Protein AF-A0A9D4RIT1-F1 (afdb_monomer_lite)

Structure (mmCIF, N/CA/C/O backbone):
data_AF-A0A9D4RIT1-F1
#
_entry.id   AF-A0A9D4RIT1-F1
#
loop_
_atom_site.group_PDB
_atom_site.id
_atom_site.type_symbol
_atom_site.label_atom_id
_atom_site.label_alt_id
_atom_site.label_comp_id
_atom_site.label_asym_id
_atom_site.label_entity_id
_atom_site.label_seq_id
_atom_site.pdbx_PDB_ins_code
_atom_site.Cartn_x
_atom_site.Cartn_y
_atom_site.Cartn_z
_atom_site.occupancy
_atom_site.B_iso_or_equiv
_atom_site.auth_seq_id
_atom_site.auth_comp_id
_atom_site.auth_asym_id
_atom_site.auth_atom_id
_atom_site.pdbx_PDB_model_num
ATOM 1 N N . MET A 1 1 ? 17.365 26.214 -20.842 1.00 49.50 1 MET A N 1
ATOM 2 C CA . MET A 1 1 ? 17.026 25.684 -19.502 1.00 49.50 1 MET A CA 1
ATOM 3 C C . MET A 1 1 ? 16.057 24.523 -19.700 1.00 49.50 1 MET A C 1
ATOM 5 O O . MET A 1 1 ? 15.109 24.688 -20.456 1.00 49.50 1 MET A O 1
ATOM 9 N N . LEU A 1 2 ? 16.320 23.341 -19.133 1.00 65.31 2 LEU A N 1
ATOM 10 C CA . LEU A 1 2 ? 15.381 22.212 -19.214 1.00 65.31 2 LEU A CA 1
ATOM 11 C C . LEU A 1 2 ? 14.121 22.573 -18.418 1.00 65.31 2 LEU A C 1
ATOM 13 O O . LEU A 1 2 ? 14.193 22.741 -17.206 1.00 65.31 2 LEU A O 1
ATOM 17 N N . GLY A 1 3 ? 12.986 22.733 -19.099 1.00 84.31 3 GLY A N 1
ATOM 18 C CA . GLY A 1 3 ? 11.706 22.980 -18.433 1.00 84.31 3 GLY A CA 1
ATOM 19 C C . GLY A 1 3 ? 11.243 21.772 -17.612 1.00 84.31 3 GLY A C 1
ATOM 20 O O . GLY A 1 3 ? 11.665 20.640 -17.867 1.00 84.31 3 GLY A O 1
ATOM 21 N N . THR A 1 4 ? 10.329 21.999 -16.664 1.00 82.75 4 THR A N 1
ATOM 22 C CA . THR A 1 4 ? 9.795 20.985 -15.733 1.00 82.75 4 THR A CA 1
ATOM 23 C C . THR A 1 4 ? 9.354 19.702 -16.439 1.00 82.75 4 THR A C 1
ATOM 25 O O . THR A 1 4 ? 9.697 18.610 -16.002 1.00 82.75 4 THR A O 1
ATOM 28 N N . PHE A 1 5 ? 8.688 19.815 -17.593 1.00 81.75 5 PHE A N 1
ATOM 29 C CA . PHE A 1 5 ? 8.269 18.662 -18.395 1.00 81.75 5 PHE A CA 1
ATOM 30 C C . PHE A 1 5 ? 9.438 17.750 -18.811 1.00 81.75 5 PHE A C 1
ATOM 32 O O . PHE A 1 5 ? 9.333 16.524 -18.734 1.00 81.75 5 PHE A O 1
ATOM 39 N N . HIS A 1 6 ? 10.565 18.331 -19.229 1.00 83.12 6 HIS A N 1
ATOM 40 C CA . HIS A 1 6 ? 11.736 17.561 -19.640 1.00 83.12 6 HIS A CA 1
ATOM 41 C C . HIS A 1 6 ? 12.433 16.908 -18.445 1.00 83.12 6 HIS A C 1
ATOM 43 O O . HIS A 1 6 ? 12.848 15.757 -18.553 1.00 83.12 6 HIS A O 1
ATOM 49 N N . LEU A 1 7 ? 12.508 17.601 -17.304 1.00 84.81 7 LEU A N 1
ATOM 50 C CA . LEU A 1 7 ? 13.050 17.040 -16.062 1.00 84.81 7 LEU A CA 1
ATOM 51 C C . LEU A 1 7 ? 12.226 15.838 -15.590 1.00 84.81 7 LEU A C 1
ATOM 53 O O . LEU A 1 7 ? 12.785 14.779 -15.316 1.00 84.81 7 LEU A O 1
ATOM 57 N N . THR A 1 8 ? 10.898 15.960 -15.591 1.00 83.00 8 THR A N 1
ATOM 58 C CA . THR A 1 8 ? 9.978 14.864 -15.266 1.00 83.00 8 THR A CA 1
ATOM 59 C C . THR A 1 8 ? 10.161 13.669 -16.206 1.00 83.00 8 THR A C 1
ATOM 61 O O . THR A 1 8 ? 10.240 12.527 -15.757 1.00 83.00 8 THR A O 1
ATOM 64 N N . LYS A 1 9 ? 10.293 13.915 -17.515 1.00 82.56 9 LYS A N 1
ATOM 65 C CA . LYS A 1 9 ? 10.532 12.856 -18.503 1.00 82.56 9 LYS A CA 1
ATOM 66 C C . LYS A 1 9 ? 11.861 12.131 -18.273 1.00 82.56 9 LYS A C 1
ATOM 68 O O . LYS A 1 9 ? 11.900 10.904 -18.331 1.00 82.56 9 LYS A O 1
ATOM 73 N N . ILE A 1 10 ? 12.934 12.876 -17.999 1.00 85.50 10 ILE A N 1
ATOM 74 C CA . ILE A 1 10 ? 14.252 12.313 -17.672 1.00 85.50 10 ILE A CA 1
ATOM 75 C C . ILE A 1 10 ? 14.160 11.466 -16.402 1.00 85.50 10 ILE A C 1
ATOM 77 O O . ILE A 1 10 ? 14.642 10.337 -16.393 1.00 85.50 10 ILE A O 1
ATOM 81 N N . PHE A 1 11 ? 13.491 11.972 -15.366 1.00 85.62 11 PHE A N 1
ATOM 82 C CA . PHE A 1 11 ? 13.296 11.260 -14.107 1.00 85.62 11 PHE A CA 1
ATOM 83 C C . PHE A 1 11 ? 12.583 9.913 -14.307 1.00 85.62 11 PHE A C 1
ATOM 85 O O . PHE A 1 11 ? 13.082 8.884 -13.855 1.00 85.62 11 PHE A O 1
ATOM 92 N N . TYR A 1 12 ? 11.484 9.883 -15.067 1.00 85.19 12 TYR A N 1
ATOM 93 C CA . TYR A 1 12 ? 10.797 8.632 -15.411 1.00 85.19 12 TYR A CA 1
ATOM 94 C C . TYR A 1 12 ? 11.662 7.679 -16.230 1.00 85.19 12 TYR A C 1
ATOM 96 O O . TYR A 1 12 ? 11.688 6.485 -15.941 1.00 85.19 12 TYR A O 1
ATOM 104 N N . GLY A 1 13 ? 12.426 8.200 -17.192 1.00 86.31 13 GLY A N 1
ATOM 105 C CA . GLY A 1 13 ? 13.392 7.398 -17.938 1.00 86.31 13 GLY A CA 1
ATOM 106 C C . GLY A 1 13 ? 14.483 6.791 -17.048 1.00 86.31 13 GLY A C 1
ATOM 107 O O . GLY A 1 13 ? 14.913 5.666 -17.295 1.00 86.31 13 GLY A O 1
ATOM 108 N N . CYS A 1 14 ? 14.922 7.492 -15.999 1.00 87.56 14 CYS A N 1
ATOM 109 C CA . CYS A 1 14 ? 15.849 6.947 -15.008 1.00 87.56 14 CYS A CA 1
ATOM 110 C C . CYS A 1 14 ? 15.200 5.820 -14.198 1.00 87.56 14 CYS A C 1
ATOM 112 O O . CYS A 1 14 ? 15.793 4.748 -14.097 1.00 87.56 14 CYS A O 1
ATOM 114 N N . ILE A 1 15 ? 13.979 6.016 -13.688 1.00 86.19 15 ILE A N 1
ATOM 115 C CA . ILE A 1 15 ? 13.249 4.973 -12.948 1.00 86.19 15 ILE A CA 1
ATOM 116 C C . ILE A 1 15 ? 13.087 3.718 -13.807 1.00 86.19 15 ILE A C 1
ATOM 118 O O . ILE A 1 15 ? 13.440 2.627 -13.367 1.00 86.19 15 ILE A O 1
ATOM 122 N N . GLY A 1 16 ? 12.616 3.845 -15.049 1.00 86.12 16 GLY A N 1
ATOM 123 C CA . GLY A 1 16 ? 12.440 2.670 -15.898 1.00 86.12 16 GLY A CA 1
ATOM 124 C C . GLY A 1 16 ? 13.751 2.003 -16.315 1.00 86.12 16 GLY A C 1
ATOM 125 O O . GLY A 1 16 ? 13.764 0.797 -16.532 1.00 86.12 16 GLY A O 1
ATOM 126 N N . LYS A 1 17 ? 14.879 2.728 -16.362 1.00 87.19 17 LYS A N 1
ATOM 127 C CA . LYS A 1 17 ? 16.207 2.100 -16.493 1.00 87.19 17 LYS A CA 1
ATOM 128 C C . LYS A 1 17 ? 16.573 1.275 -15.259 1.00 87.19 17 LYS A C 1
ATOM 130 O O . LYS A 1 17 ? 17.097 0.182 -15.429 1.00 87.19 17 LYS A O 1
ATOM 135 N N . TYR A 1 18 ? 16.291 1.773 -14.054 1.00 85.31 18 TYR A N 1
ATOM 136 C CA . TYR A 1 18 ? 16.515 1.024 -12.810 1.00 85.31 18 TYR A CA 1
ATOM 137 C C . TYR A 1 18 ? 15.622 -0.211 -12.696 1.00 85.31 18 TYR A C 1
ATOM 139 O O . TYR A 1 18 ? 16.051 -1.231 -12.172 1.00 85.31 18 TYR A O 1
ATOM 147 N N . LEU A 1 19 ? 14.393 -0.125 -13.203 1.00 84.56 19 LEU A N 1
ATOM 148 C CA . LEU A 1 19 ? 13.447 -1.237 -13.215 1.00 84.56 19 LEU A CA 1
ATOM 149 C C . LEU A 1 19 ? 13.689 -2.229 -14.352 1.00 84.56 19 LEU A C 1
ATOM 151 O O . LEU A 1 19 ? 13.025 -3.265 -14.394 1.00 84.56 19 LEU A O 1
ATOM 155 N N . ARG A 1 20 ? 14.622 -1.952 -15.264 1.00 83.69 20 ARG A N 1
ATOM 156 C CA . ARG A 1 20 ? 14.886 -2.844 -16.387 1.00 83.69 20 ARG A CA 1
ATOM 157 C C . ARG A 1 20 ? 15.329 -4.209 -15.877 1.00 83.69 20 ARG A C 1
ATOM 159 O O . ARG A 1 20 ? 16.231 -4.297 -15.048 1.00 83.69 20 ARG A O 1
ATOM 166 N N . ASN A 1 21 ? 14.720 -5.262 -16.412 1.00 82.69 21 ASN A N 1
ATOM 167 C CA . ASN A 1 21 ? 14.961 -6.653 -16.010 1.00 82.69 21 ASN A CA 1
ATOM 168 C C . ASN A 1 21 ? 14.552 -6.973 -14.558 1.00 82.69 21 ASN A C 1
ATOM 170 O O . ASN A 1 21 ? 14.858 -8.058 -14.074 1.00 82.69 21 ASN A O 1
ATOM 174 N N . SER A 1 22 ? 13.847 -6.074 -13.860 1.00 83.00 22 SER A N 1
ATOM 175 C CA . SER A 1 22 ? 13.276 -6.378 -12.537 1.00 83.00 22 SER A CA 1
ATOM 176 C C . SER A 1 22 ? 12.016 -7.249 -12.618 1.00 83.00 22 SER A C 1
ATOM 178 O O . SER A 1 22 ? 11.514 -7.698 -11.593 1.00 83.00 22 SER A O 1
ATOM 180 N N . GLY A 1 23 ? 11.481 -7.453 -13.828 1.00 86.06 23 GLY A N 1
ATOM 181 C CA . GLY A 1 23 ? 10.177 -8.073 -14.060 1.00 86.06 23 GLY A CA 1
ATOM 182 C C . GLY A 1 23 ? 9.021 -7.069 -14.080 1.00 86.06 23 GLY A C 1
ATOM 183 O O . GLY A 1 23 ? 7.887 -7.466 -14.331 1.00 86.06 23 GLY A O 1
ATOM 184 N N . ALA A 1 24 ? 9.279 -5.770 -13.871 1.00 87.38 24 ALA A N 1
ATOM 185 C CA . ALA A 1 24 ? 8.255 -4.726 -13.965 1.00 87.38 24 ALA A CA 1
ATOM 186 C C . ALA A 1 24 ? 7.566 -4.704 -15.343 1.00 87.38 24 ALA A C 1
ATOM 188 O O . ALA A 1 24 ? 6.350 -4.535 -15.417 1.00 87.38 24 ALA A O 1
ATOM 189 N N . GLU A 1 25 ? 8.321 -4.922 -16.426 1.00 89.38 25 GLU A N 1
ATOM 190 C CA . GLU A 1 25 ? 7.785 -5.075 -17.781 1.00 89.38 25 GLU A CA 1
ATOM 191 C C . GLU A 1 25 ? 6.744 -6.194 -17.840 1.00 89.38 25 GLU A C 1
ATOM 193 O O . GLU A 1 25 ? 5.620 -5.989 -18.299 1.00 89.38 25 GLU A O 1
ATOM 198 N N . THR A 1 26 ? 7.132 -7.366 -17.340 1.00 89.75 26 THR A N 1
ATOM 199 C CA . THR A 1 26 ? 6.326 -8.583 -17.320 1.00 89.75 26 THR A CA 1
ATOM 200 C C . THR A 1 26 ? 5.055 -8.373 -16.510 1.00 89.75 26 THR A C 1
ATOM 202 O O . THR A 1 26 ? 3.969 -8.637 -17.013 1.00 89.75 26 THR A O 1
ATOM 205 N N . ILE A 1 27 ? 5.164 -7.781 -15.316 1.00 88.56 27 ILE A N 1
ATOM 206 C CA . ILE A 1 27 ? 4.012 -7.464 -14.462 1.00 88.56 27 ILE A CA 1
ATOM 207 C C . ILE A 1 27 ? 3.009 -6.578 -15.207 1.00 88.56 27 ILE A C 1
ATOM 209 O O . ILE A 1 27 ? 1.809 -6.858 -15.170 1.00 88.56 27 ILE A O 1
ATOM 213 N N . PHE A 1 28 ? 3.468 -5.530 -15.901 1.00 90.81 28 PHE A N 1
ATOM 214 C CA . PHE A 1 28 ? 2.566 -4.641 -16.637 1.00 90.81 28 PHE A CA 1
ATOM 215 C C . PHE A 1 28 ? 1.867 -5.325 -17.815 1.00 90.81 28 PHE A C 1
ATOM 217 O O . PHE A 1 28 ? 0.699 -5.021 -18.068 1.00 90.81 28 PHE A O 1
ATOM 224 N N . VAL A 1 29 ? 2.560 -6.221 -18.525 1.00 90.38 29 VAL A N 1
ATOM 225 C CA . VAL A 1 29 ? 1.988 -6.958 -19.661 1.00 90.38 29 VAL A CA 1
ATOM 226 C C . VAL A 1 29 ? 1.025 -8.044 -19.190 1.00 90.38 29 VAL A C 1
ATOM 228 O O . VAL A 1 29 ? -0.117 -8.079 -19.641 1.00 90.38 29 VAL A O 1
ATOM 231 N N . GLU A 1 30 ? 1.459 -8.916 -18.282 1.00 90.94 30 GLU A N 1
ATOM 232 C CA . GLU A 1 30 ? 0.701 -10.100 -17.858 1.00 90.94 30 GLU A CA 1
ATOM 233 C C . GLU A 1 30 ? -0.578 -9.737 -17.103 1.00 90.94 30 GLU A C 1
ATOM 235 O O . GLU A 1 30 ? -1.588 -10.423 -17.231 1.00 90.94 30 GLU A O 1
ATOM 240 N N . ASN A 1 31 ? -0.576 -8.616 -16.378 1.00 88.56 31 ASN A N 1
ATOM 241 C CA . ASN A 1 31 ? -1.769 -8.109 -15.697 1.00 88.56 31 ASN A CA 1
ATOM 242 C C . ASN A 1 31 ? -2.621 -7.189 -16.588 1.00 88.56 31 ASN A C 1
ATOM 244 O O . ASN A 1 31 ? -3.496 -6.488 -16.083 1.00 88.56 31 ASN A O 1
ATOM 248 N N . ALA A 1 32 ? -2.347 -7.146 -17.898 1.00 89.69 32 ALA A N 1
ATOM 249 C CA . ALA A 1 32 ? -3.052 -6.321 -18.881 1.00 89.69 32 ALA A CA 1
ATOM 250 C C . ALA A 1 32 ? -3.137 -4.824 -18.512 1.00 89.69 32 ALA A C 1
ATOM 252 O O . ALA A 1 32 ? -4.038 -4.113 -18.961 1.00 89.69 32 ALA A O 1
ATOM 253 N N . VAL A 1 33 ? -2.183 -4.319 -17.718 1.00 89.62 33 VAL A N 1
ATOM 254 C CA . VAL A 1 33 ? -2.122 -2.902 -17.323 1.00 89.62 33 VAL A CA 1
ATOM 255 C C . VAL A 1 33 ? -1.759 -2.051 -18.534 1.00 89.62 33 VAL A C 1
ATOM 257 O O . VAL A 1 33 ? -2.363 -1.006 -18.783 1.00 89.62 33 VAL A O 1
ATOM 260 N N . PHE A 1 34 ? -0.785 -2.518 -19.319 1.00 92.06 34 PHE A N 1
ATOM 261 C CA . PHE A 1 34 ? -0.401 -1.915 -20.587 1.00 92.06 34 PHE A CA 1
ATOM 262 C C . PHE A 1 34 ? -0.111 -2.995 -21.625 1.00 92.06 34 PHE A C 1
ATOM 264 O O . PHE A 1 34 ? 0.472 -4.031 -21.319 1.00 92.06 34 PHE A O 1
ATOM 271 N N . GLY A 1 35 ? -0.456 -2.720 -22.884 1.00 90.31 35 GLY A N 1
ATOM 272 C CA . GLY A 1 35 ? -0.048 -3.587 -23.987 1.00 90.31 35 GLY A CA 1
ATOM 273 C C . GLY A 1 35 ? 1.485 -3.633 -24.135 1.00 90.31 35 GLY A C 1
ATOM 274 O O . GLY A 1 35 ? 2.145 -2.632 -23.831 1.00 90.31 35 GLY A O 1
ATOM 275 N N . PRO A 1 36 ? 2.064 -4.725 -24.673 1.00 87.19 36 PRO A N 1
ATOM 276 C CA . PRO A 1 36 ? 3.518 -4.901 -24.805 1.00 87.19 36 PRO A CA 1
ATOM 277 C C . PRO A 1 36 ? 4.226 -3.718 -25.480 1.00 87.19 36 PRO A C 1
ATOM 279 O O . PRO A 1 36 ? 5.247 -3.226 -25.005 1.00 87.19 36 PRO A O 1
ATOM 282 N N . ASN A 1 37 ? 3.615 -3.175 -26.536 1.00 87.06 37 ASN A N 1
ATOM 283 C CA . ASN A 1 37 ? 4.155 -2.045 -27.302 1.00 87.06 37 ASN A CA 1
ATOM 284 C C . ASN A 1 37 ? 4.122 -0.709 -26.535 1.00 87.06 37 ASN A C 1
ATOM 286 O O . ASN A 1 37 ? 4.769 0.260 -26.928 1.00 87.06 37 ASN A O 1
ATOM 290 N N . VAL A 1 38 ? 3.350 -0.630 -25.448 1.00 89.00 38 VAL A N 1
ATOM 291 C CA . VAL A 1 38 ? 3.186 0.575 -24.625 1.00 89.00 38 VAL A CA 1
ATOM 292 C C . VAL A 1 38 ? 4.136 0.563 -23.430 1.00 89.00 38 VAL A C 1
ATOM 294 O O . VAL A 1 38 ? 4.598 1.632 -23.032 1.00 89.00 38 VAL A O 1
ATOM 297 N N . VAL A 1 39 ? 4.480 -0.613 -22.896 1.00 89.88 39 VAL A N 1
ATOM 298 C CA . VAL A 1 39 ? 5.347 -0.765 -21.713 1.00 89.88 39 VAL A CA 1
ATOM 299 C C . VAL A 1 39 ? 6.689 -0.064 -21.896 1.00 89.88 39 VAL A C 1
ATOM 301 O O . VAL A 1 39 ? 7.114 0.688 -21.020 1.00 89.88 39 VAL A O 1
ATOM 304 N N . GLN A 1 40 ? 7.309 -0.185 -23.070 1.00 87.75 40 GLN A N 1
ATOM 305 C CA . GLN A 1 40 ? 8.570 0.507 -23.333 1.00 87.75 40 GLN A CA 1
ATOM 306 C C . GLN A 1 40 ? 8.419 2.035 -23.277 1.00 87.75 40 GLN A C 1
ATOM 308 O O . GLN A 1 40 ? 9.293 2.734 -22.767 1.00 87.75 40 GLN A O 1
ATOM 313 N N . SER A 1 41 ? 7.294 2.571 -23.755 1.00 87.75 41 SER A N 1
ATOM 314 C CA . SER A 1 41 ? 6.989 4.006 -23.688 1.00 87.75 41 SER A CA 1
ATOM 315 C C . SER A 1 41 ? 6.721 4.480 -22.253 1.00 87.75 41 SER A C 1
ATOM 317 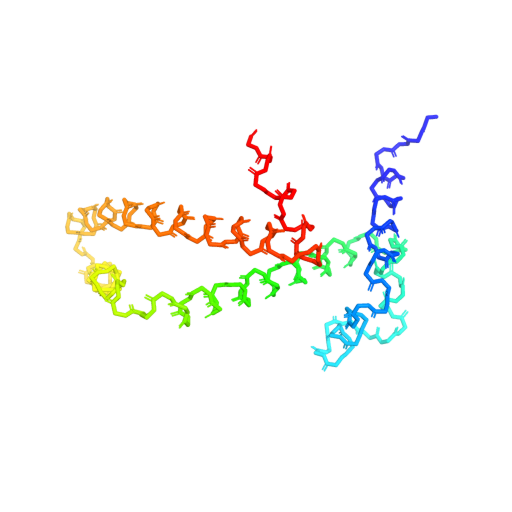O O . SER A 1 41 ? 7.038 5.619 -21.916 1.00 87.75 41 SER A O 1
ATOM 319 N N . VAL A 1 42 ? 6.181 3.610 -21.395 1.00 87.44 42 VAL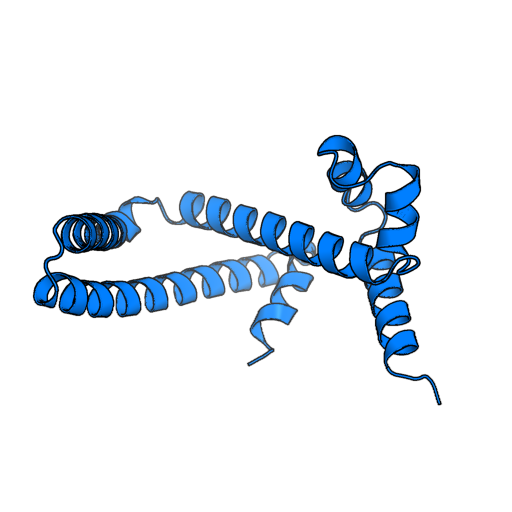 A N 1
ATOM 320 C CA . VAL A 1 42 ? 5.971 3.864 -19.959 1.00 87.44 42 VAL A CA 1
ATOM 321 C C . VAL A 1 42 ? 7.310 3.895 -19.219 1.00 87.44 42 VAL A C 1
ATOM 323 O O . VAL A 1 42 ? 7.605 4.851 -18.510 1.00 87.44 42 VAL A O 1
ATOM 326 N N . LEU A 1 43 ? 8.173 2.901 -19.433 1.00 86.31 43 LEU A N 1
ATOM 327 C CA . LEU A 1 43 ? 9.462 2.826 -18.738 1.00 86.31 43 LEU A CA 1
ATOM 328 C C . LEU A 1 43 ? 10.463 3.888 -19.208 1.00 86.31 43 LEU A C 1
ATOM 330 O O . LEU A 1 43 ? 11.308 4.344 -18.447 1.00 86.31 43 LEU A O 1
ATOM 334 N N . THR A 1 44 ? 10.377 4.330 -20.459 1.00 85.12 44 THR A N 1
ATOM 335 C CA . THR A 1 44 ? 11.284 5.364 -20.985 1.00 85.12 44 THR A CA 1
ATOM 336 C C . THR A 1 44 ? 10.787 6.792 -20.751 1.00 85.12 44 THR A C 1
ATOM 338 O O . THR A 1 44 ? 11.456 7.742 -21.160 1.00 85.12 44 THR A O 1
ATOM 341 N N . GLY A 1 45 ? 9.615 6.979 -20.131 1.00 82.44 45 GLY A N 1
ATOM 342 C CA . GLY A 1 45 ? 8.989 8.299 -20.014 1.00 82.44 45 GLY A CA 1
ATOM 343 C C . GLY A 1 45 ? 8.453 8.843 -21.347 1.00 82.44 45 GLY A C 1
ATOM 344 O O . GLY A 1 45 ? 8.102 10.019 -21.449 1.00 82.44 45 GLY A O 1
ATOM 345 N N . GLY A 1 46 ? 8.399 8.017 -22.397 1.00 85.12 46 GLY A N 1
ATOM 346 C CA . GLY A 1 46 ? 7.883 8.371 -23.720 1.00 85.12 46 GLY A CA 1
ATOM 347 C C . GLY A 1 46 ? 6.426 8.837 -23.684 1.00 85.12 46 GLY A C 1
ATOM 348 O O . GLY A 1 46 ? 6.064 9.758 -24.414 1.00 85.12 46 GLY A O 1
ATOM 349 N N . ASN A 1 47 ? 5.623 8.276 -22.777 1.00 86.12 47 ASN A N 1
ATOM 350 C CA . ASN A 1 47 ? 4.272 8.739 -22.479 1.00 86.12 47 ASN A CA 1
ATOM 351 C C . ASN A 1 47 ? 4.165 9.141 -21.005 1.00 86.12 47 ASN A C 1
ATOM 353 O O . ASN A 1 47 ? 3.963 8.287 -20.145 1.00 86.12 47 ASN A O 1
ATOM 357 N N . ASN A 1 48 ? 4.284 10.440 -20.718 1.00 82.25 48 ASN A N 1
ATOM 358 C CA . ASN A 1 48 ? 4.348 10.973 -19.354 1.00 82.25 48 ASN A CA 1
ATOM 359 C C . ASN A 1 48 ? 3.167 10.498 -18.477 1.00 82.25 48 ASN A C 1
ATOM 361 O O . ASN A 1 48 ? 3.384 9.864 -17.449 1.00 82.25 48 ASN A O 1
ATOM 365 N N . VAL A 1 49 ? 1.924 10.681 -18.935 1.00 86.31 49 VAL A N 1
ATOM 366 C CA . VAL A 1 49 ? 0.722 10.310 -18.162 1.00 86.31 49 VAL A CA 1
ATOM 367 C C . VAL A 1 49 ? 0.682 8.814 -17.846 1.00 86.31 49 VAL A C 1
ATOM 369 O O . VAL A 1 49 ? 0.369 8.427 -16.720 1.00 86.31 49 VAL A O 1
ATOM 372 N N . ARG A 1 50 ? 1.003 7.953 -18.820 1.00 87.94 50 ARG A N 1
ATOM 373 C CA . ARG A 1 50 ? 1.034 6.500 -18.588 1.00 87.94 50 ARG A CA 1
ATOM 374 C C . ARG A 1 50 ? 2.215 6.084 -17.711 1.00 87.94 50 ARG A C 1
ATOM 376 O O . ARG A 1 50 ? 2.051 5.176 -16.909 1.00 87.94 50 ARG A O 1
ATOM 383 N N . SER A 1 51 ? 3.353 6.771 -17.816 1.00 89.69 51 SER A N 1
ATOM 384 C CA . SER A 1 51 ? 4.542 6.544 -16.976 1.00 89.69 51 SER A CA 1
ATOM 385 C C . SER A 1 51 ? 4.231 6.810 -15.506 1.00 89.69 51 SER A C 1
ATOM 387 O O . SER A 1 51 ? 4.454 5.942 -14.669 1.00 89.69 51 SER A O 1
ATOM 389 N N . VAL A 1 52 ? 3.618 7.963 -15.208 1.00 88.00 52 VAL A N 1
ATOM 390 C CA . VAL A 1 52 ? 3.156 8.316 -13.856 1.00 88.00 52 VAL A CA 1
ATOM 391 C C . VAL A 1 52 ? 2.246 7.228 -13.303 1.00 88.00 52 VAL A C 1
ATOM 393 O O . VAL A 1 52 ? 2.526 6.663 -12.250 1.00 88.00 52 VAL A O 1
ATOM 396 N N . LYS A 1 53 ? 1.174 6.900 -14.037 1.00 88.94 53 LYS A N 1
ATOM 397 C CA . LYS A 1 53 ? 0.193 5.902 -13.595 1.00 88.94 53 LYS A CA 1
ATOM 398 C C . LYS A 1 53 ? 0.826 4.526 -13.400 1.00 88.94 53 LYS A C 1
ATOM 400 O O . LYS A 1 53 ? 0.544 3.875 -12.404 1.00 88.94 53 LYS A O 1
ATOM 405 N N . GLY A 1 54 ? 1.697 4.105 -14.316 1.00 89.88 54 GLY A N 1
ATOM 406 C CA . GLY A 1 54 ? 2.403 2.830 -14.229 1.00 89.88 54 GLY A CA 1
ATOM 407 C C . GLY A 1 54 ? 3.277 2.736 -12.983 1.00 89.88 54 GLY A C 1
ATOM 408 O O . GLY A 1 54 ? 3.164 1.772 -12.231 1.00 89.88 54 GLY A O 1
ATOM 409 N N . PHE A 1 55 ? 4.099 3.754 -12.715 1.00 89.50 55 PHE A N 1
ATOM 410 C CA . PHE A 1 55 ? 4.953 3.761 -11.526 1.00 89.50 55 PHE A CA 1
ATOM 411 C C . PHE A 1 55 ? 4.165 3.902 -10.221 1.00 89.50 55 PHE A C 1
ATOM 413 O O . PHE A 1 55 ? 4.551 3.286 -9.232 1.00 89.50 55 PHE A O 1
ATOM 420 N N . MET A 1 56 ? 3.050 4.642 -10.209 1.00 88.81 56 MET A N 1
ATOM 421 C CA . MET A 1 56 ? 2.150 4.688 -9.051 1.00 88.81 56 MET A CA 1
ATOM 422 C C . MET A 1 56 ? 1.547 3.311 -8.759 1.00 88.81 56 MET A C 1
ATOM 424 O O . MET A 1 56 ? 1.646 2.839 -7.631 1.00 88.81 56 MET A O 1
ATOM 428 N N . LEU A 1 57 ? 0.999 2.636 -9.777 1.00 90.06 57 LEU A N 1
ATOM 429 C CA . LEU A 1 57 ? 0.428 1.292 -9.635 1.00 90.06 57 LEU A CA 1
ATOM 430 C C . LEU A 1 57 ? 1.468 0.279 -9.153 1.00 90.06 57 LEU A C 1
ATOM 432 O O . LEU A 1 57 ? 1.198 -0.499 -8.242 1.00 90.06 57 LEU A O 1
ATOM 436 N N . LEU A 1 58 ? 2.668 0.306 -9.737 1.00 89.25 58 LEU A N 1
ATOM 437 C CA . LEU A 1 58 ? 3.760 -0.569 -9.321 1.00 89.25 58 LEU A CA 1
ATOM 438 C C . LEU A 1 58 ? 4.186 -0.283 -7.875 1.00 89.25 58 LEU A C 1
ATOM 440 O O . LEU A 1 58 ? 4.371 -1.213 -7.097 1.00 89.25 58 LEU A O 1
ATOM 444 N N . GLY A 1 59 ? 4.299 0.993 -7.498 1.00 86.81 59 GLY A N 1
ATOM 445 C CA . GLY A 1 59 ? 4.616 1.401 -6.131 1.00 86.81 59 GLY A CA 1
ATOM 446 C C . GLY A 1 59 ? 3.569 0.932 -5.118 1.00 86.81 59 GLY A C 1
ATOM 447 O O . GLY A 1 59 ? 3.934 0.384 -4.080 1.00 86.81 59 GLY A O 1
ATOM 448 N N . GLU A 1 60 ? 2.280 1.083 -5.430 1.00 88.62 60 GLU A N 1
ATOM 449 C CA . GLU A 1 60 ? 1.186 0.588 -4.586 1.00 88.62 60 GLU A CA 1
ATOM 450 C C . GLU A 1 60 ? 1.185 -0.940 -4.473 1.00 88.62 60 GLU A C 1
ATOM 452 O O . GLU A 1 60 ? 0.973 -1.477 -3.386 1.00 88.62 60 GLU A O 1
ATOM 457 N N . ALA A 1 61 ? 1.433 -1.654 -5.575 1.00 88.69 61 ALA A N 1
ATOM 458 C CA . ALA A 1 61 ? 1.508 -3.112 -5.572 1.00 88.69 61 ALA A CA 1
ATOM 459 C C . ALA A 1 61 ? 2.651 -3.609 -4.675 1.00 88.69 61 ALA A C 1
ATOM 461 O O . ALA A 1 61 ? 2.442 -4.484 -3.835 1.00 88.69 61 ALA A O 1
ATOM 462 N N . LEU A 1 62 ? 3.837 -3.005 -4.796 1.00 86.38 62 LEU A N 1
ATOM 463 C CA . LEU A 1 62 ? 4.983 -3.315 -3.940 1.00 86.38 62 LEU A CA 1
ATOM 464 C C . LEU A 1 62 ? 4.689 -3.005 -2.467 1.00 86.38 62 LEU A C 1
ATOM 466 O O . LEU A 1 62 ? 4.993 -3.818 -1.599 1.00 86.38 62 LEU A O 1
ATOM 470 N N . GLU A 1 63 ? 4.054 -1.872 -2.169 1.00 87.31 63 GLU A N 1
ATOM 471 C CA . GLU A 1 63 ? 3.685 -1.508 -0.799 1.00 87.31 63 GLU A CA 1
ATOM 472 C C . GLU A 1 63 ? 2.683 -2.496 -0.183 1.00 87.31 63 GLU A C 1
ATOM 474 O O . GLU A 1 63 ? 2.858 -2.921 0.958 1.00 87.31 63 GLU A O 1
ATOM 479 N N . ARG A 1 64 ? 1.681 -2.948 -0.947 1.00 89.00 64 ARG A N 1
ATOM 480 C CA . ARG A 1 64 ? 0.742 -3.992 -0.499 1.00 89.00 64 ARG A CA 1
ATOM 481 C C . ARG A 1 64 ? 1.451 -5.313 -0.201 1.00 89.00 64 ARG A C 1
ATOM 483 O O . ARG A 1 64 ? 1.118 -5.960 0.789 1.00 89.00 64 ARG A O 1
ATOM 490 N N . LEU A 1 65 ? 2.433 -5.703 -1.017 1.00 87.88 65 LEU A N 1
ATOM 491 C CA . LEU A 1 65 ? 3.237 -6.902 -0.758 1.00 87.88 65 LEU A CA 1
ATOM 492 C C . LEU A 1 65 ? 4.037 -6.780 0.545 1.00 87.88 65 LEU A C 1
ATOM 494 O O . LEU A 1 65 ? 4.105 -7.745 1.304 1.00 87.88 65 LEU A O 1
ATOM 498 N N . LEU A 1 66 ? 4.585 -5.597 0.842 1.00 87.69 66 LEU A N 1
ATOM 499 C CA . LEU A 1 66 ? 5.268 -5.343 2.113 1.00 87.69 66 LEU A CA 1
ATOM 500 C C . LEU A 1 66 ? 4.315 -5.473 3.305 1.00 87.69 66 LEU A C 1
ATOM 502 O O . LEU A 1 66 ? 4.694 -6.070 4.307 1.00 87.69 66 LEU A O 1
ATOM 506 N N . TRP A 1 67 ? 3.085 -4.965 3.200 1.00 88.94 67 TRP A N 1
ATOM 507 C CA . TRP A 1 67 ? 2.071 -5.121 4.250 1.00 88.94 67 TRP A CA 1
ATOM 508 C C . TRP A 1 67 ? 1.699 -6.582 4.497 1.00 88.94 67 TRP A C 1
ATOM 510 O O . TRP A 1 67 ? 1.637 -7.017 5.644 1.00 88.94 67 TRP A O 1
ATOM 520 N N . VAL A 1 68 ? 1.487 -7.357 3.429 1.00 88.31 68 VAL A N 1
ATOM 521 C CA . VAL A 1 68 ? 1.213 -8.800 3.540 1.00 88.31 68 VAL A CA 1
ATOM 522 C C . VAL A 1 68 ? 2.352 -9.507 4.268 1.00 88.31 68 VAL A C 1
ATOM 524 O O . VAL A 1 68 ? 2.118 -10.334 5.144 1.00 88.31 68 VAL A O 1
ATOM 527 N N . GLU A 1 69 ? 3.587 -9.179 3.912 1.00 86.50 69 GLU A N 1
ATOM 528 C CA . GLU A 1 69 ? 4.771 -9.763 4.525 1.00 86.50 69 GLU A CA 1
ATOM 529 C C . GLU A 1 69 ? 4.953 -9.341 5.990 1.00 86.50 69 GLU A C 1
ATOM 531 O O . GLU A 1 69 ? 5.315 -10.165 6.827 1.00 86.50 69 GLU A O 1
ATOM 536 N N . PHE A 1 70 ? 4.665 -8.082 6.319 1.00 88.69 70 PHE A N 1
ATOM 537 C CA . PHE A 1 70 ? 4.678 -7.579 7.691 1.00 88.69 70 PHE A CA 1
ATOM 538 C C . PHE A 1 70 ? 3.739 -8.391 8.590 1.00 88.69 70 PHE A C 1
ATOM 540 O O . PHE A 1 70 ? 4.177 -8.940 9.598 1.00 88.69 70 PHE A O 1
ATOM 547 N N . PHE A 1 71 ? 2.482 -8.569 8.178 1.00 87.00 71 PHE A N 1
ATOM 548 C CA . PHE A 1 71 ? 1.509 -9.334 8.960 1.00 87.00 71 PHE A CA 1
ATOM 549 C C . PHE A 1 71 ? 1.863 -10.819 9.100 1.00 87.00 71 PHE A C 1
ATOM 551 O O . PHE A 1 71 ? 1.557 -11.422 10.127 1.00 87.00 71 PHE A O 1
ATOM 558 N N . LYS A 1 72 ? 2.543 -11.412 8.110 1.00 84.62 72 LYS A N 1
ATOM 559 C CA . LYS A 1 72 ? 3.047 -12.791 8.221 1.00 84.62 72 LYS A CA 1
ATOM 560 C C . LYS A 1 72 ? 4.106 -12.944 9.311 1.00 84.62 72 LYS A C 1
ATOM 562 O O . LYS A 1 72 ? 4.151 -13.987 9.954 1.00 84.62 72 LYS A O 1
ATOM 567 N N . ILE A 1 73 ? 4.967 -11.942 9.491 1.00 81.00 73 ILE A N 1
ATOM 568 C CA . ILE A 1 73 ? 6.076 -11.992 10.453 1.00 81.00 73 ILE A CA 1
ATOM 569 C C . ILE A 1 73 ? 5.603 -11.654 11.865 1.00 81.00 73 ILE A C 1
ATOM 571 O O . ILE A 1 73 ? 6.027 -12.304 12.815 1.00 81.00 73 ILE A O 1
ATOM 575 N N . SER A 1 74 ? 4.720 -10.668 12.005 1.00 75.31 74 SER A N 1
ATOM 576 C CA . SER A 1 74 ? 4.262 -10.172 13.307 1.00 75.31 74 SER A CA 1
ATOM 577 C C . SER A 1 74 ? 3.186 -11.038 13.984 1.00 75.31 74 SER A C 1
ATOM 579 O O . SER A 1 74 ? 2.541 -10.545 14.896 1.00 75.31 74 SER A O 1
ATOM 581 N N . ASP A 1 75 ? 2.963 -12.288 13.538 1.00 70.19 75 ASP A N 1
ATOM 582 C CA . ASP A 1 75 ? 1.878 -13.196 13.976 1.00 70.19 75 ASP A CA 1
ATOM 583 C C . ASP A 1 75 ? 0.571 -12.427 14.236 1.00 70.19 75 ASP A C 1
ATOM 585 O O . ASP A 1 75 ? 0.283 -12.100 15.384 1.00 70.19 75 ASP A O 1
ATOM 589 N N . CYS A 1 76 ? -0.177 -12.104 13.163 1.00 70.44 76 CYS A N 1
ATOM 590 C CA . CYS A 1 76 ? -1.405 -11.277 13.065 1.00 70.44 76 CYS A CA 1
ATOM 591 C C . CYS A 1 76 ? -2.244 -11.034 14.342 1.00 70.44 76 CYS A C 1
ATOM 593 O O . CYS A 1 76 ? -2.851 -9.971 14.473 1.00 70.44 76 CYS A O 1
ATOM 595 N N . LYS A 1 77 ? -2.281 -11.999 15.263 1.00 74.44 77 LYS A N 1
ATOM 596 C CA . LYS A 1 77 ? -2.829 -11.926 16.622 1.00 74.44 77 LYS A CA 1
ATOM 597 C C . LYS A 1 77 ? -2.409 -10.684 17.410 1.00 74.44 77 LYS A C 1
ATOM 599 O O . LYS A 1 77 ? -3.214 -10.199 18.202 1.00 74.44 77 LYS A O 1
ATOM 604 N N . GLU A 1 78 ? -1.200 -10.150 17.205 1.00 79.50 78 GLU A N 1
ATOM 605 C CA . GLU A 1 78 ? -0.753 -8.913 17.872 1.00 79.50 78 GLU A CA 1
ATOM 606 C C . GLU A 1 78 ? -1.696 -7.725 17.573 1.00 79.50 78 GLU A C 1
ATOM 608 O O . GLU A 1 78 ? -1.963 -6.898 18.445 1.00 79.50 78 GLU A O 1
ATOM 613 N N . TYR A 1 79 ? -2.316 -7.711 16.386 1.00 86.12 79 TYR A N 1
ATOM 614 C CA . TYR A 1 79 ? -3.204 -6.642 15.915 1.00 86.12 79 TYR A CA 1
ATOM 615 C C . TYR A 1 79 ? -4.700 -7.002 15.964 1.00 86.12 79 TYR A C 1
ATOM 617 O O . TYR A 1 79 ? -5.541 -6.233 15.488 1.00 86.12 79 TYR A O 1
ATOM 625 N N . ASP A 1 80 ? -5.089 -8.121 16.587 1.00 87.00 80 ASP A N 1
ATOM 626 C CA . ASP A 1 80 ? -6.500 -8.541 16.694 1.00 87.00 80 ASP A CA 1
ATOM 627 C C . ASP A 1 80 ? -7.374 -7.477 17.372 1.00 87.00 80 ASP A C 1
ATOM 629 O O . ASP A 1 80 ? -8.540 -7.264 17.021 1.00 87.00 80 ASP A O 1
ATOM 633 N N . GLN A 1 81 ? -6.818 -6.789 18.371 1.00 86.88 81 GLN A N 1
ATOM 634 C CA . GLN A 1 81 ? -7.527 -5.717 19.065 1.00 86.88 81 GLN A CA 1
ATOM 635 C C . GLN A 1 81 ? -7.700 -4.472 18.196 1.00 86.88 81 GLN A C 1
ATOM 637 O O . GLN A 1 81 ? -8.608 -3.679 18.449 1.00 86.88 81 GLN A O 1
ATOM 642 N N . ASP A 1 82 ? -6.847 -4.264 17.200 1.00 89.50 82 ASP A N 1
ATOM 643 C CA . ASP A 1 82 ? -6.956 -3.145 16.265 1.00 89.50 82 ASP A CA 1
ATOM 644 C C . ASP A 1 82 ? -8.035 -3.435 15.229 1.00 89.50 82 ASP A C 1
ATOM 646 O O . ASP A 1 82 ? -8.920 -2.604 15.006 1.00 89.50 82 ASP A O 1
ATOM 650 N N . LEU A 1 83 ? -8.061 -4.668 14.714 1.00 89.25 83 LEU A N 1
ATOM 651 C CA . LEU A 1 83 ? -9.131 -5.147 13.845 1.00 89.25 83 LEU A CA 1
ATOM 652 C C . LEU A 1 83 ? -10.503 -5.043 14.527 1.00 89.25 83 LEU A C 1
ATOM 654 O O . LEU A 1 83 ? -11.457 -4.549 13.929 1.00 89.25 83 LEU A O 1
ATOM 658 N N . LYS A 1 84 ? -10.610 -5.422 15.808 1.00 92.00 84 LYS A N 1
ATOM 659 C CA . LYS A 1 84 ? -11.860 -5.280 16.579 1.00 92.00 84 LYS A CA 1
ATOM 660 C C . LYS A 1 84 ? -12.342 -3.832 16.677 1.00 92.00 84 LYS A C 1
ATOM 662 O O . LYS A 1 84 ? 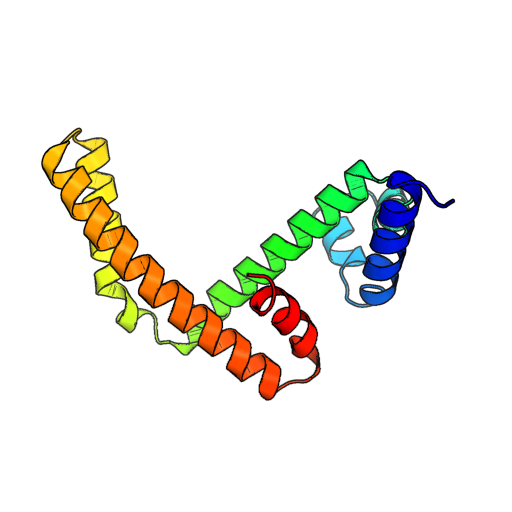-13.551 -3.603 16.663 1.00 92.00 84 LYS A O 1
ATOM 667 N N . VAL A 1 85 ? -11.438 -2.858 16.802 1.00 93.12 85 VAL A N 1
ATOM 668 C CA . VAL A 1 85 ? -11.811 -1.432 16.820 1.00 93.12 85 VAL A CA 1
ATOM 669 C C . VAL A 1 85 ? -12.333 -1.001 15.453 1.00 93.12 85 VAL A C 1
ATOM 671 O O . VAL A 1 85 ? -13.367 -0.337 15.390 1.00 93.12 85 VAL A O 1
ATOM 674 N N . LEU A 1 86 ? -11.678 -1.428 14.371 1.00 93.00 86 LEU A N 1
ATOM 675 C CA . LEU A 1 86 ? -12.109 -1.126 13.007 1.00 93.00 86 LEU A CA 1
ATOM 676 C C . LEU A 1 86 ? -13.493 -1.715 12.690 1.00 93.00 86 LEU A C 1
ATOM 678 O O . LEU A 1 86 ? -14.345 -1.005 12.161 1.00 93.00 86 LEU A O 1
ATOM 682 N N . LEU A 1 87 ? -13.747 -2.972 13.068 1.00 94.75 87 LEU A N 1
ATOM 683 C CA . LEU A 1 87 ? -15.055 -3.615 12.884 1.00 94.75 87 LEU A CA 1
ATOM 684 C C . LEU A 1 87 ? -16.152 -2.888 13.675 1.00 94.75 87 LEU A C 1
ATOM 686 O O . LEU A 1 87 ? -17.191 -2.534 13.125 1.00 94.75 87 LEU A O 1
ATOM 690 N N . LYS A 1 88 ? -15.891 -2.544 14.944 1.00 95.62 88 LYS A N 1
ATOM 691 C CA . LYS A 1 88 ? -16.834 -1.752 15.752 1.00 95.62 88 LYS A CA 1
ATOM 692 C C . LYS A 1 88 ? -17.106 -0.374 15.146 1.00 95.62 88 LYS A C 1
ATOM 694 O O . LYS A 1 88 ? -18.224 0.128 15.263 1.00 95.62 88 LYS A O 1
ATOM 699 N N . LEU A 1 89 ? -16.091 0.260 14.552 1.00 95.25 89 LEU A N 1
ATOM 700 C CA . LEU A 1 89 ? -16.236 1.547 13.873 1.00 95.25 89 LEU A CA 1
ATOM 701 C C . LEU A 1 89 ? -17.114 1.403 12.627 1.00 95.25 89 LEU A C 1
ATOM 703 O O . LEU A 1 89 ? -18.024 2.209 12.442 1.00 95.25 89 LEU A O 1
ATOM 707 N N . GLN A 1 90 ? -16.883 0.368 11.815 1.00 95.38 90 GLN A N 1
ATOM 708 C CA . GLN A 1 90 ? -17.707 0.053 10.648 1.00 95.38 90 GLN A CA 1
ATOM 709 C C . GLN A 1 90 ? -19.182 -0.109 11.040 1.00 95.38 90 GLN A C 1
ATOM 711 O O . GLN A 1 90 ? -20.044 0.544 10.447 1.00 95.38 90 GLN A O 1
ATOM 716 N N . ASP A 1 91 ? -19.462 -0.890 12.085 1.00 97.00 91 ASP A N 1
ATOM 717 C CA . ASP A 1 91 ? -20.819 -1.097 12.598 1.00 97.00 91 ASP A CA 1
ATOM 718 C C . ASP A 1 91 ? -21.447 0.208 13.104 1.00 97.00 91 ASP A C 1
ATOM 720 O O . ASP A 1 91 ? -22.593 0.527 12.785 1.00 97.00 91 ASP A O 1
ATOM 724 N N . ALA A 1 92 ? -20.700 1.004 13.877 1.00 96.12 92 ALA A N 1
ATOM 725 C CA . ALA A 1 92 ? -21.190 2.272 14.414 1.00 96.12 92 ALA A CA 1
ATOM 726 C C . ALA A 1 92 ? -21.546 3.273 13.299 1.00 96.12 92 ALA A C 1
ATOM 728 O O . ALA A 1 92 ? -22.559 3.972 13.404 1.00 96.12 92 ALA A O 1
ATOM 729 N N . VAL A 1 93 ? -20.752 3.307 12.223 1.00 94.94 93 VAL A N 1
ATOM 730 C CA . VAL A 1 93 ? -21.014 4.134 11.037 1.00 94.94 93 VAL A CA 1
ATOM 731 C C . VAL A 1 93 ? -22.249 3.632 10.291 1.00 94.94 93 VAL A C 1
ATOM 733 O O . VAL A 1 93 ? -23.132 4.435 9.982 1.00 94.94 93 VAL A O 1
ATOM 736 N N . ALA A 1 94 ? -22.358 2.321 10.057 1.00 96.12 94 ALA A N 1
ATOM 737 C CA . ALA A 1 94 ? -23.510 1.713 9.389 1.00 96.12 94 ALA A CA 1
ATOM 738 C C . ALA A 1 94 ? -24.824 1.977 10.150 1.00 96.12 94 ALA A C 1
ATOM 740 O O . ALA A 1 94 ? -25.843 2.311 9.5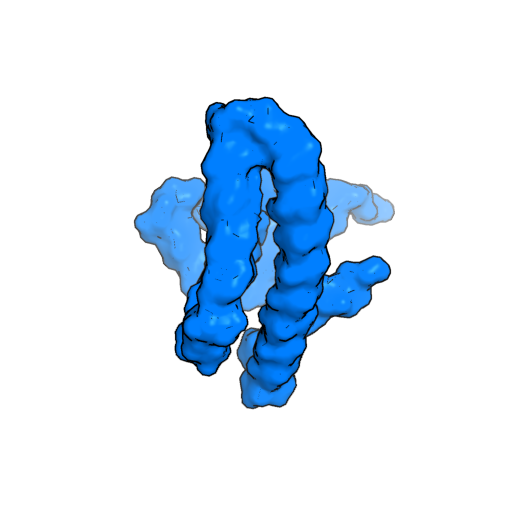46 1.00 96.12 94 ALA A O 1
ATOM 741 N N . LEU A 1 95 ? -24.778 1.925 11.486 1.00 97.06 95 LEU A N 1
ATOM 742 C CA . LEU A 1 95 ? -25.905 2.209 12.381 1.00 97.06 95 LEU A CA 1
ATOM 743 C C . LEU A 1 95 ? -26.117 3.708 12.663 1.00 97.06 95 LEU A C 1
ATOM 745 O O . LEU A 1 95 ? -26.974 4.064 13.472 1.00 97.06 95 LEU A O 1
ATOM 749 N N . LYS A 1 96 ? -25.351 4.602 12.021 1.00 96.19 96 LYS A N 1
ATOM 750 C CA . LYS A 1 96 ? -25.434 6.068 12.179 1.00 96.19 96 LYS A CA 1
ATOM 751 C C . LYS A 1 96 ? -25.257 6.556 13.630 1.00 96.19 96 LYS A C 1
ATOM 753 O O . LYS A 1 96 ? -25.738 7.630 13.996 1.00 96.19 96 LYS A O 1
ATOM 758 N N . GLN A 1 97 ? -24.523 5.810 14.455 1.00 96.25 97 GLN A N 1
ATOM 759 C CA . GLN A 1 97 ? -24.237 6.149 15.851 1.00 96.25 97 GLN A CA 1
ATOM 760 C C . GLN A 1 97 ? -23.102 7.181 15.920 1.00 96.25 97 GLN A C 1
ATOM 762 O O . GLN A 1 97 ? -21.929 6.823 16.052 1.00 96.25 97 GLN A O 1
ATOM 767 N N . ARG A 1 98 ? -23.436 8.473 15.799 1.00 93.94 98 ARG A N 1
ATOM 768 C CA . ARG A 1 98 ? -22.452 9.563 15.633 1.00 93.94 98 ARG A CA 1
ATOM 769 C C . ARG A 1 98 ? -21.420 9.649 16.758 1.00 93.94 98 ARG A C 1
ATOM 771 O O . ARG A 1 98 ? -20.229 9.701 16.463 1.00 93.94 98 ARG A O 1
ATOM 778 N N . ASP A 1 99 ? -21.846 9.643 18.017 1.00 95.19 99 ASP A N 1
ATOM 779 C CA . ASP A 1 99 ? -20.924 9.841 19.146 1.00 95.19 99 ASP A CA 1
ATOM 780 C C . ASP A 1 99 ? -19.994 8.641 19.334 1.00 95.19 99 ASP A C 1
ATOM 782 O O . ASP A 1 99 ? -18.780 8.799 19.460 1.00 95.19 99 ASP A O 1
ATOM 786 N N . LYS A 1 100 ? -20.539 7.426 19.203 1.00 93.94 100 LYS A N 1
ATOM 787 C CA . LYS A 1 100 ? -19.753 6.187 19.220 1.00 93.94 100 LYS A CA 1
ATOM 788 C C . LYS A 1 100 ? -18.754 6.127 18.062 1.00 93.94 100 LYS A C 1
ATOM 790 O O . LYS A 1 100 ? -17.603 5.761 18.272 1.00 93.94 100 LYS A O 1
ATOM 795 N N . SER A 1 101 ? -19.170 6.531 16.859 1.00 94.69 101 SER A N 1
ATOM 796 C CA . SER A 1 101 ? -18.288 6.590 15.685 1.00 94.69 101 SER A CA 1
ATOM 797 C C . SER A 1 101 ? -17.145 7.582 15.894 1.00 94.69 101 SER A C 1
ATOM 799 O O . SER A 1 101 ? -16.005 7.267 15.574 1.00 94.69 101 SER A O 1
ATOM 801 N N . LYS A 1 102 ? -17.421 8.759 16.477 1.00 94.88 102 LYS A N 1
ATOM 802 C CA . LYS A 1 102 ? -16.383 9.749 16.807 1.00 94.88 102 LYS A CA 1
ATOM 803 C C . LYS A 1 102 ? -15.363 9.194 17.799 1.00 94.88 102 LYS A C 1
ATOM 805 O O . LYS A 1 102 ? -14.169 9.345 17.563 1.00 94.88 102 LYS A O 1
ATOM 810 N N . MET A 1 103 ? -15.817 8.541 18.870 1.00 94.38 103 MET A N 1
ATOM 811 C CA . MET A 1 103 ? -14.916 7.927 19.852 1.00 94.38 103 MET A CA 1
ATOM 812 C C . MET A 1 103 ? -14.049 6.834 19.216 1.00 94.38 103 MET A C 1
ATOM 814 O O . MET A 1 103 ? -12.826 6.879 19.314 1.00 94.38 103 MET A O 1
ATOM 818 N N . LEU A 1 104 ? -14.670 5.903 18.486 1.00 94.25 104 LEU A N 1
ATOM 819 C CA . LEU A 1 104 ? -13.958 4.808 17.823 1.00 94.25 104 LEU A CA 1
ATOM 820 C C . LEU A 1 104 ? -12.993 5.301 16.737 1.00 94.25 104 LEU A C 1
ATOM 822 O O . LEU A 1 104 ? -11.966 4.670 16.509 1.00 94.25 104 LEU A O 1
ATOM 826 N N . LEU A 1 105 ? -13.280 6.434 16.090 1.00 93.69 105 LEU A N 1
ATOM 827 C CA . LEU A 1 105 ? -12.372 7.052 15.124 1.00 93.69 105 LEU A CA 1
ATOM 828 C C . LEU A 1 105 ? -11.090 7.570 15.792 1.00 93.69 105 LEU A C 1
ATOM 830 O O . LEU A 1 105 ? -10.015 7.458 15.204 1.00 93.69 105 LEU A O 1
ATOM 834 N N . VAL A 1 106 ? -11.183 8.115 17.011 1.00 93.38 106 VAL A N 1
ATOM 835 C CA . VAL A 1 106 ? -10.004 8.537 17.788 1.00 93.38 106 VAL A CA 1
ATOM 836 C C . VAL A 1 106 ? -9.146 7.324 18.147 1.00 93.38 106 VAL A C 1
ATOM 838 O O . VAL A 1 106 ? -7.936 7.344 17.909 1.00 93.38 106 VAL A O 1
ATOM 841 N N . ASP A 1 107 ? -9.772 6.252 18.635 1.00 91.69 107 ASP A N 1
ATOM 842 C CA . ASP A 1 107 ? -9.075 5.007 18.975 1.00 91.69 107 ASP A CA 1
ATOM 843 C C . ASP A 1 107 ? -8.426 4.360 17.749 1.00 91.69 107 ASP A C 1
ATOM 845 O O . ASP A 1 107 ? -7.260 3.961 17.801 1.00 91.69 107 ASP A O 1
ATOM 849 N N . PHE A 1 108 ? -9.152 4.306 16.630 1.00 92.75 108 PHE A N 1
ATOM 850 C CA . PHE A 1 108 ? -8.635 3.808 15.361 1.00 92.75 108 PHE A CA 1
ATOM 851 C C . PHE A 1 108 ? -7.439 4.631 14.890 1.00 92.75 108 PHE A C 1
ATOM 853 O O . PHE A 1 108 ? -6.408 4.062 14.549 1.00 92.75 108 PHE A O 1
ATOM 860 N N . LYS A 1 109 ? -7.532 5.967 14.917 1.00 93.12 109 LYS A N 1
ATOM 861 C CA . LYS A 1 109 ? -6.428 6.842 14.504 1.00 93.12 109 LYS A CA 1
ATOM 862 C C . LYS A 1 109 ? -5.167 6.582 15.327 1.00 93.12 109 LYS A C 1
ATOM 864 O O . LYS A 1 109 ? -4.075 6.533 14.760 1.00 93.12 109 LYS A O 1
ATOM 869 N N . ARG A 1 110 ? -5.305 6.422 16.647 1.00 91.94 110 ARG A N 1
ATOM 870 C CA . ARG A 1 110 ? -4.175 6.137 17.540 1.00 91.94 110 ARG A CA 1
ATOM 871 C C . ARG A 1 110 ? -3.529 4.791 17.199 1.00 91.94 110 ARG A C 1
ATOM 873 O O . ARG A 1 110 ? -2.340 4.767 16.901 1.00 91.94 110 ARG A O 1
ATOM 880 N N . LYS A 1 111 ? -4.324 3.718 17.156 1.00 90.81 111 LYS A N 1
ATOM 881 C CA . LYS A 1 111 ? -3.862 2.354 16.845 1.00 90.81 111 LYS A CA 1
ATOM 882 C C . LYS A 1 111 ? -3.238 2.248 15.455 1.00 90.81 111 LYS A C 1
ATOM 884 O O . LYS A 1 111 ? -2.134 1.745 15.310 1.00 90.81 111 LYS A O 1
ATOM 889 N N . ALA A 1 112 ? -3.882 2.830 14.444 1.00 90.50 112 ALA A N 1
ATOM 890 C CA . ALA A 1 112 ? -3.332 2.885 13.094 1.00 90.50 112 ALA A CA 1
ATOM 891 C C . ALA A 1 112 ? -1.969 3.592 13.077 1.00 90.50 112 ALA A C 1
ATOM 893 O O . ALA A 1 112 ? -1.041 3.117 12.436 1.00 90.50 112 ALA A O 1
ATOM 894 N N . THR A 1 113 ? -1.812 4.699 13.811 1.00 91.56 113 THR A N 1
ATOM 895 C CA . THR A 1 113 ? -0.525 5.412 13.889 1.00 91.56 113 THR A CA 1
ATOM 896 C C . THR A 1 113 ? 0.577 4.548 14.509 1.00 91.56 113 THR A C 1
ATOM 898 O O . THR A 1 113 ? 1.714 4.609 14.048 1.00 91.56 113 THR A O 1
ATOM 901 N N . GLU A 1 114 ? 0.262 3.770 15.545 1.00 89.94 114 GLU A N 1
ATOM 902 C CA . GLU A 1 114 ? 1.188 2.815 16.172 1.00 89.94 114 GLU A CA 1
ATOM 903 C C . GLU A 1 114 ? 1.580 1.720 15.166 1.00 89.94 114 GLU A C 1
ATOM 905 O O . GLU A 1 114 ? 2.753 1.601 14.821 1.00 89.94 114 GLU A O 1
ATOM 910 N N . GLN A 1 115 ? 0.598 1.065 14.545 1.00 90.06 115 GLN A N 1
ATOM 911 C CA . GLN A 1 115 ? 0.824 0.028 13.536 1.00 90.06 115 GLN A CA 1
ATOM 912 C C . GLN A 1 115 ? 1.634 0.519 12.324 1.00 90.06 115 GLN A C 1
ATOM 914 O O . GLN A 1 115 ? 2.496 -0.193 11.810 1.00 90.06 115 GLN A O 1
ATOM 919 N N . PHE A 1 116 ? 1.402 1.751 11.859 1.00 90.62 116 PHE A N 1
ATOM 920 C CA . PHE A 1 116 ? 2.204 2.348 10.788 1.00 90.62 116 PHE A CA 1
ATOM 921 C C . PHE A 1 116 ? 3.671 2.534 11.198 1.00 90.62 116 PHE A C 1
ATOM 923 O O . PHE A 1 116 ? 4.553 2.377 10.352 1.00 90.62 116 PHE A O 1
ATOM 930 N N . LYS A 1 117 ? 3.954 2.858 12.467 1.00 91.19 117 LYS A N 1
ATOM 931 C CA . LYS A 1 117 ? 5.336 2.949 12.965 1.00 91.19 117 LYS A CA 1
ATOM 932 C C . LYS A 1 117 ? 5.995 1.577 13.001 1.00 91.19 117 LYS A C 1
ATOM 934 O O . LYS A 1 117 ? 7.133 1.461 12.552 1.00 91.19 117 LYS A O 1
ATOM 939 N N . ASP A 1 118 ? 5.278 0.557 13.458 1.00 90.69 118 ASP A N 1
ATOM 940 C CA . ASP A 1 118 ? 5.796 -0.813 13.531 1.00 90.69 118 ASP A CA 1
ATOM 941 C C . ASP A 1 118 ? 6.091 -1.367 12.133 1.00 90.69 118 ASP A C 1
ATOM 943 O O . ASP A 1 118 ? 7.167 -1.916 11.877 1.00 90.69 118 ASP A O 1
ATOM 947 N N . PHE A 1 119 ? 5.189 -1.112 11.181 1.00 90.12 119 PHE A N 1
ATOM 948 C CA . PHE A 1 119 ? 5.408 -1.412 9.769 1.00 90.12 119 PHE A CA 1
ATOM 949 C C . PHE A 1 119 ? 6.660 -0.718 9.222 1.00 90.12 119 PHE A C 1
ATOM 951 O O . PHE A 1 119 ? 7.518 -1.362 8.616 1.00 90.12 119 PHE A O 1
ATOM 958 N N . GLN A 1 120 ? 6.802 0.591 9.453 1.00 89.38 120 GLN A N 1
ATOM 959 C CA . GLN A 1 120 ? 7.973 1.340 8.996 1.00 89.38 120 GLN A CA 1
ATOM 960 C C . GLN A 1 120 ? 9.268 0.798 9.605 1.00 89.38 120 GLN A C 1
ATOM 962 O O . GLN A 1 120 ? 10.239 0.622 8.869 1.00 89.38 120 GLN A O 1
ATOM 967 N N . ALA A 1 121 ? 9.274 0.483 10.902 1.00 88.44 121 ALA A N 1
ATOM 968 C CA . ALA A 1 121 ? 10.424 -0.100 11.584 1.00 88.44 121 ALA A CA 1
ATOM 969 C C . ALA A 1 121 ? 10.807 -1.467 10.991 1.00 88.44 121 ALA A C 1
ATOM 971 O O . ALA A 1 121 ? 11.986 -1.707 10.719 1.00 88.44 121 ALA A O 1
ATOM 972 N N . SER A 1 122 ? 9.819 -2.322 10.705 1.00 86.88 122 SER A N 1
ATOM 973 C CA . SER A 1 122 ? 10.023 -3.618 10.045 1.00 86.88 122 SER A CA 1
ATOM 974 C C . SER A 1 122 ? 10.639 -3.462 8.649 1.00 86.88 122 SER A C 1
ATOM 976 O O . SER A 1 122 ? 11.629 -4.122 8.314 1.00 86.88 122 SER A O 1
ATOM 978 N N . VAL A 1 123 ? 10.125 -2.522 7.847 1.00 85.44 123 VAL A N 1
ATOM 979 C CA . VAL A 1 123 ? 10.693 -2.205 6.528 1.00 85.44 123 VAL A CA 1
ATOM 980 C C . VAL A 1 123 ? 12.134 -1.706 6.666 1.00 85.44 123 VAL A C 1
ATOM 982 O O . VAL A 1 123 ? 13.015 -2.214 5.973 1.00 85.44 123 VAL A O 1
ATOM 985 N N . SER A 1 124 ? 12.416 -0.771 7.581 1.00 84.38 124 SER A N 1
ATOM 986 C CA . SER A 1 124 ? 13.775 -0.249 7.797 1.00 84.38 124 SER A CA 1
ATOM 987 C C . SER A 1 124 ? 14.754 -1.351 8.203 1.00 84.38 124 SER A C 1
ATOM 989 O O . SER A 1 124 ? 15.874 -1.400 7.688 1.00 84.38 124 SER A O 1
ATOM 991 N N . GLN A 1 125 ? 14.335 -2.259 9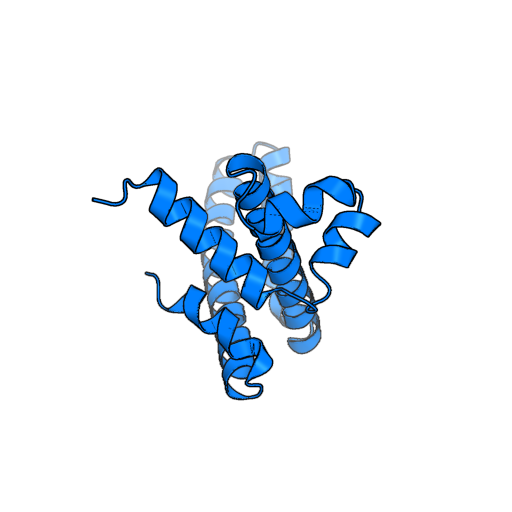.087 1.00 83.81 125 GLN A N 1
ATOM 992 C CA . GLN A 1 125 ? 15.139 -3.402 9.511 1.00 83.81 125 GLN A CA 1
ATOM 993 C C . GLN A 1 125 ? 15.492 -4.304 8.322 1.00 83.81 125 GLN A C 1
ATOM 995 O O . GLN A 1 125 ? 16.667 -4.629 8.129 1.00 83.81 125 GLN A O 1
ATOM 1000 N N . LYS A 1 126 ? 14.513 -4.651 7.475 1.00 80.81 126 LYS A N 1
ATOM 1001 C CA . LYS A 1 126 ? 14.749 -5.464 6.269 1.00 80.81 126 LYS A CA 1
ATOM 1002 C C . LYS A 1 126 ? 15.655 -4.759 5.255 1.00 80.81 126 LYS A C 1
ATOM 1004 O O . LYS A 1 126 ? 16.535 -5.399 4.677 1.00 80.81 126 LYS A O 1
ATOM 1009 N N . CYS A 1 127 ? 15.514 -3.444 5.085 1.00 78.88 127 CYS A N 1
ATOM 1010 C CA . CYS A 1 127 ? 16.407 -2.638 4.245 1.00 78.88 127 CYS A CA 1
ATOM 1011 C C . CYS A 1 127 ? 17.868 -2.674 4.723 1.00 78.88 127 CYS A C 1
ATOM 1013 O O . CYS A 1 127 ? 18.780 -2.640 3.899 1.00 78.88 127 CYS A O 1
ATOM 1015 N N . CYS A 1 128 ? 18.106 -2.743 6.037 1.00 77.81 128 CYS A N 1
ATOM 1016 C CA . CYS A 1 128 ? 19.452 -2.878 6.602 1.00 77.81 128 CYS A CA 1
ATOM 1017 C C . CYS A 1 128 ? 20.033 -4.290 6.421 1.00 77.81 128 CYS A C 1
ATOM 1019 O O . CYS A 1 128 ? 21.246 -4.437 6.293 1.00 77.81 128 CYS A O 1
ATOM 1021 N N . GLN A 1 129 ? 19.183 -5.318 6.387 1.00 78.94 129 GLN A N 1
ATOM 1022 C CA . GLN A 1 129 ? 19.597 -6.716 6.233 1.00 78.94 129 GLN A CA 1
ATOM 1023 C C . GLN A 1 129 ? 19.842 -7.114 4.771 1.00 78.94 129 GLN A C 1
ATOM 1025 O O . GLN A 1 129 ? 20.664 -7.988 4.503 1.00 78.94 129 GLN A O 1
ATOM 1030 N N . ASN A 1 130 ? 19.155 -6.484 3.814 1.00 71.19 130 ASN A N 1
ATOM 1031 C CA . ASN A 1 130 ? 19.265 -6.829 2.402 1.00 71.19 130 ASN A CA 1
ATOM 1032 C C . ASN A 1 130 ? 19.402 -5.578 1.523 1.00 71.19 130 ASN A C 1
ATOM 1034 O O . ASN A 1 130 ? 18.467 -4.789 1.373 1.00 71.19 130 ASN A O 1
ATOM 1038 N N . LYS A 1 131 ? 20.564 -5.445 0.866 1.00 65.19 131 LYS A N 1
ATOM 1039 C CA . LYS A 1 131 ? 20.886 -4.324 -0.037 1.00 65.19 131 LYS A CA 1
ATOM 1040 C C . LYS A 1 131 ? 19.867 -4.142 -1.168 1.00 65.19 131 LYS A C 1
ATOM 1042 O O . LYS A 1 131 ? 19.664 -3.012 -1.603 1.00 65.19 131 LYS A O 1
ATOM 1047 N N . THR A 1 132 ? 19.187 -5.206 -1.594 1.00 60.47 132 THR A N 1
ATOM 1048 C CA . THR A 1 132 ? 18.126 -5.166 -2.618 1.00 60.47 132 THR A CA 1
ATOM 1049 C C . THR A 1 132 ? 16.931 -4.312 -2.180 1.00 60.47 132 THR A C 1
ATOM 1051 O O . THR A 1 132 ? 16.306 -3.655 -3.004 1.00 60.47 132 THR A O 1
ATOM 1054 N N . PHE A 1 133 ? 16.646 -4.250 -0.875 1.00 59.12 133 PHE A N 1
ATOM 1055 C CA . PHE A 1 133 ? 15.526 -3.483 -0.318 1.00 59.12 133 PHE A CA 1
ATOM 1056 C C . PHE A 1 133 ? 15.891 -2.027 0.007 1.00 59.12 133 PHE A C 1
ATOM 1058 O O . PHE A 1 133 ? 15.007 -1.237 0.322 1.00 59.12 133 PHE A O 1
ATOM 1065 N N . SER A 1 134 ? 17.163 -1.629 -0.125 1.00 59.16 134 SER A N 1
ATOM 1066 C CA . SER A 1 134 ? 17.633 -0.272 0.207 1.00 59.16 134 SER A CA 1
ATOM 1067 C C . SER A 1 134 ? 16.882 0.853 -0.524 1.00 59.16 134 SER A C 1
ATOM 1069 O O . SER A 1 134 ? 16.763 1.950 0.018 1.00 59.16 134 SER A O 1
ATOM 1071 N N . ILE A 1 135 ? 16.297 0.574 -1.695 1.00 57.19 135 ILE A N 1
ATOM 1072 C CA . ILE A 1 135 ? 15.471 1.524 -2.457 1.00 57.19 135 ILE A CA 1
ATOM 1073 C C . ILE A 1 135 ? 14.204 1.972 -1.708 1.00 57.19 135 ILE A C 1
ATOM 1075 O O . ILE A 1 135 ? 13.737 3.092 -1.902 1.00 57.19 135 ILE A O 1
ATOM 1079 N N . LEU A 1 136 ? 13.669 1.142 -0.807 1.00 60.16 136 LEU A N 1
ATOM 1080 C CA . LEU A 1 136 ? 12.487 1.472 -0.003 1.00 60.16 136 LEU A CA 1
ATOM 1081 C C . LEU A 1 136 ? 12.805 2.458 1.132 1.00 60.16 136 LEU A C 1
ATOM 1083 O O . LEU A 1 136 ? 11.903 3.118 1.645 1.00 60.16 136 LEU A O 1
ATOM 1087 N N . LYS A 1 137 ? 14.087 2.597 1.496 1.00 55.88 137 LYS A N 1
ATOM 1088 C CA . LYS A 1 137 ? 14.558 3.511 2.545 1.00 55.88 137 LYS A CA 1
ATOM 1089 C C . LYS A 1 137 ? 14.347 4.980 2.156 1.00 55.88 137 LYS A C 1
ATOM 1091 O O . LYS A 1 137 ? 13.952 5.784 2.990 1.00 55.88 137 LYS A O 1
ATOM 1096 N N . ALA A 1 138 ? 14.468 5.301 0.865 1.00 51.53 138 ALA A N 1
ATOM 1097 C CA . ALA A 1 138 ? 14.285 6.656 0.337 1.00 51.53 138 ALA A CA 1
ATOM 1098 C C . ALA A 1 138 ? 12.864 7.225 0.539 1.00 51.53 138 ALA A C 1
ATOM 1100 O O . ALA A 1 138 ? 12.687 8.439 0.521 1.00 51.53 138 ALA A O 1
ATOM 1101 N N . LYS A 1 139 ? 11.847 6.373 0.756 1.00 48.84 139 LYS A N 1
ATOM 1102 C CA . LYS A 1 139 ? 10.467 6.808 1.041 1.00 48.84 139 LYS A CA 1
ATOM 1103 C C . LYS A 1 139 ? 10.279 7.247 2.505 1.00 48.84 139 LYS A C 1
ATOM 1105 O O . LYS A 1 139 ? 9.289 7.901 2.805 1.00 48.84 139 LYS A O 1
ATOM 1110 N N . GLN A 1 140 ? 11.200 6.887 3.407 1.00 50.50 140 GLN A N 1
ATOM 1111 C CA . GLN A 1 140 ? 11.108 7.179 4.846 1.00 50.50 140 GLN A CA 1
ATOM 1112 C C . GLN A 1 140 ? 11.766 8.515 5.237 1.00 50.50 140 GLN A C 1
ATOM 1114 O O . GLN A 1 140 ? 11.370 9.105 6.240 1.00 50.50 140 GLN A O 1
ATOM 1119 N N . ASP A 1 141 ? 12.710 9.008 4.429 1.00 42.38 141 ASP A N 1
ATOM 1120 C CA . ASP A 1 141 ? 13.471 10.243 4.690 1.00 42.38 141 ASP A CA 1
ATOM 1121 C C . ASP A 1 141 ? 12.818 11.512 4.102 1.00 42.38 141 ASP A C 1
ATOM 1123 O O . ASP A 1 141 ? 13.304 12.621 4.316 1.00 42.38 141 ASP A O 1
ATOM 1127 N N . VAL A 1 142 ? 11.705 11.374 3.374 1.00 41.25 142 VAL A N 1
ATOM 1128 C CA . VAL A 1 142 ? 10.910 12.506 2.872 1.00 41.25 142 VAL A CA 1
ATOM 1129 C C . VAL A 1 142 ? 9.772 12.772 3.860 1.00 41.25 142 VAL A C 1
ATOM 1131 O O . VAL A 1 142 ? 8.682 12.212 3.735 1.00 41.25 142 VAL A O 1
ATOM 1134 N N . LYS A 1 143 ? 10.053 13.595 4.873 1.00 33.78 143 LYS A N 1
ATOM 1135 C CA . LYS A 1 143 ? 9.057 14.257 5.726 1.00 33.78 143 LYS A CA 1
ATOM 1136 C C . LYS A 1 143 ? 9.012 15.744 5.417 1.00 33.78 143 LYS A C 1
ATOM 1138 O O . LYS A 1 143 ? 10.103 16.326 5.244 1.00 33.78 143 LYS A O 1
#

Secondary structure (DSSP, 8-state):
---HHHHHHHHHHHHHHHTTTTTHHHHHHHTTSS-HHHHHHHHTTSSHHHHHHHHHHHHHHHHHHHHHHHHHHTTGGGGHHHHHHHHHHHHHHHTT-HHHHHHHHHHHHHHHHHHHHHHHHHHHHHHHH-GGGGGGGGGTS--

Foldseek 3Di:
DQDPLNVLLVVLLVQLVVCVPVCLLVVCPVVVVDPNVCSVCLSNSVPVVSVVVSVVVVVVVVVVVLVVVLCVVVVVVVCVVLVVLVVQLVVCVVVVVVVSNVVSVVVNVVSVVVVVVSSVVVLVVVVVVDVVSVVVVVVVPPD

Sequence (143 aa):
MLGTFHLTKIFYGCIGKYLRNSGAETIFVENAVFGPNVVQSVLTGGNNVRSVKGFMLLGEALERLLWVEFFKISDCKEYDQDLKVLLKLQDAVALKQRDKSKMLLVDFKRKATEQFKDFQASVSQKCCQNKTFSILKAKQDVK

Organism: Dreissena polymorpha (NCBI:txid45954)

pLDDT: mean 84.3, std 12.03, range [33.78, 97.06]

Radius of gyration: 19.87 Å; chains: 1; bounding box: 47×39×47 Å

=== Feature glossary ===
Legend for the data blocks above and below:

— What the protein is —

The amino-acid sequence is the protein's primary structure: the linear order of residues from the N-terminus to the C-terminus, written in one-letter code. Everything else here — the 3D coordinates, the secondary structure, the domain annotations — is ultimately a consequence of this string.

Database cross-references. InterPro integrates a dozen domain/family signature databases into unified entries with residue-range hits. GO terms attach function/process/location labels with evidence codes. CATH codes position the fold in a four-level structural taxonomy. Organism is the NCBI-taxonomy species name.

— Where its atoms are —

The mmCIF block holds the 3D Cartesian coordinates of each backbone atom (N, Cα, C, O) in ångströms. mmCIF is the PDB's canonical archive format — a tagged-loop text representation of the atomic model.

The six renders are orthographic views along the three Cartesian axes in both directions. Representation (cartoon, sticks, or surface) and color scheme (sequence-rainbow or by-chain) vary across proteins so the training set covers all the common visualization conventions.

— Local backbone conformation —

Secondary structure is the local, repeating backbone conformation. DSSP classifies it into eight states by reading the hydrogen-bond network: three helix types (H, G, I), two β types (E, B), two non-regular types (T, S), and unstructured coil (-).

SS3 is a coarse helix/strand/coil call (letters a/b/c) made by the P-SEA algorithm from inter-Cα distances and dihedrals. It is less detailed than DSSP but needs only Cα positions.

Backbone dihedral angles. Every residue except chain termini has a φ (preceding-C → N → Cα → C) and a ψ (N → Cα → C → next-N). They are reported in degrees following the IUPAC sign convention. Secondary structure is essentially a statement about which (φ, ψ) basin each residue occupies.

— Global shape and packing —

The geometric summary reports three shape descriptors. Rg (radius of gyration) measures how spread out the Cα atoms are about their centre of mass; compact globular proteins have small Rg, elongated or unfolded ones large. Cα contacts (<8 Å, |i−j|>4) count long-range residue pairs in spatial proximity — high for tightly packed folds, near zero for rods or random coil. The bounding-box extents give the protein's footprint along x, y, z in Å.

Solvent accessibility: the surface area of each residue that a 1.4 Å water probe can touch, in Å². When only backbone atoms are present the absolute values are lower than full-atom SASA (side chains contribute most of the area) and are flagged as backbone-only.

Plot images: a contact map (which residues are close in 3D, as an N×N binary image), a Ramachandran scatter (backbone torsion angles, revealing secondary-structure composition at a glance), and — for AlphaFold structures — a PAE heatmap (pairwise prediction confidence).

— Structural neighborhood —

Foldseek's 3Di representation compresses backbone geometry into a per-residue letter drawn from a learned twenty-state alphabet. It captures the tertiary interaction pattern around each residue — which residues are packed against it in space, regardless of where they ar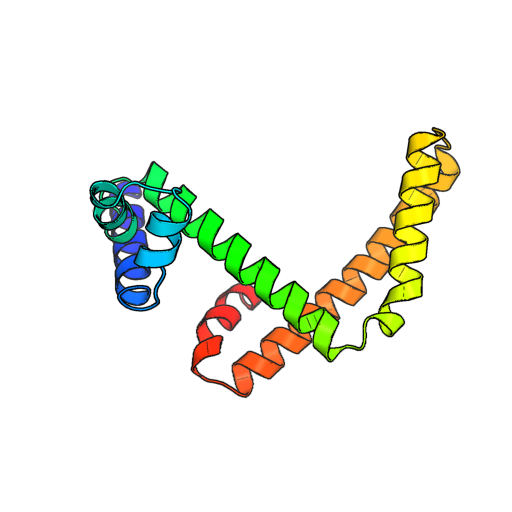e in sequence.

Structural nearest neighbors (via Foldseek easy-search vs the PDB). Reported per hit: target PDB id, E-value, and alignment TM-score. A TM-score above ~0.5 is the conventional threshold for 'same fold'.

— Confidence and disorder —

pLDDT (predicted Local Distance Difference Test) is AlphaFold's per-residue confidence score, ranging from 0 to 100. Values above 90 indicate high confidence (typically well-packed cores); 70–90 is confident; 50–70 low confidence; below 50 usually means the region is disordered or the prediction is unreliable there. AlphaFold stores pLDDT in the mmCIF B-factor column.

For experimental (PDB) structures, the B-factor (temperature factor) quantifies the positional spread of each atom in the crystal — a combination of thermal vibration and static disorder — in units of Å². High B-factors mark flexible loops or poorly resolved regions; low B-factors mark the rigid, well-ordered core.

Predicted Aligned Error (PAE) is an AlphaFold confidence matrix: entry (i, j) is the expected error in the position of residue j, in ångströms, when the prediction is superimposed on the true structure at residue i. Low PAE within a block of residues means that block is internally rigid and well-predicted; high PAE between two blocks means their relative placement is uncertain even if each block individually is confident.